Protein AF-A0A537HMT7-F1 (afdb_monomer_lite)

Radius of gyration: 16.26 Å; chains: 1; bounding box: 37×25×54 Å

Sequence (133 aa):
MHLSRNEKILAIAFAVMSICGILFTPAGLETRPLSSLRSYTLIPLFLAGTILDFASLILIFKKPRISAISGIVAAIEYVFLAPGDQAQFFFVGVQVPVGITINEIVALIASIVVLLFAPMVYLANRKSSKPSP

Structure (mmCIF, N/CA/C/O backbone):
data_AF-A0A537HMT7-F1
#
_entry.id   AF-A0A537HMT7-F1
#
loop_
_atom_site.group_PDB
_atom_site.id
_atom_site.type_symbol
_atom_site.label_atom_id
_atom_site.label_alt_id
_atom_site.label_comp_id
_atom_site.label_asym_id
_atom_site.label_entity_id
_atom_site.label_seq_id
_atom_site.pdbx_PDB_ins_code
_atom_site.Cartn_x
_atom_site.Cartn_y
_atom_site.Cartn_z
_atom_site.occupancy
_atom_site.B_iso_or_equiv
_atom_site.auth_seq_id
_atom_site.auth_comp_id
_atom_site.auth_asym_id
_atom_site.auth_atom_id
_atom_site.pdbx_PDB_model_num
ATOM 1 N N . MET A 1 1 ? -7.719 -8.678 22.556 1.00 59.81 1 MET A N 1
ATOM 2 C CA . MET A 1 1 ? -8.424 -7.413 22.244 1.00 59.81 1 MET A CA 1
ATOM 3 C C . MET A 1 1 ? -9.538 -7.719 21.266 1.00 59.81 1 MET A C 1
ATOM 5 O O . MET A 1 1 ? -9.267 -8.343 20.250 1.00 59.81 1 MET A O 1
ATOM 9 N N . HIS A 1 2 ? -10.777 -7.348 21.580 1.00 79.12 2 HIS A N 1
ATOM 10 C CA . HIS A 1 2 ? -11.894 -7.558 20.664 1.00 79.12 2 HIS A CA 1
ATOM 11 C C . HIS A 1 2 ? -12.063 -6.308 19.794 1.00 79.12 2 HIS A C 1
ATOM 13 O O . HIS A 1 2 ? -12.522 -5.281 20.280 1.00 79.12 2 HIS A O 1
ATOM 19 N N . LEU A 1 3 ? -11.653 -6.385 18.526 1.00 84.31 3 LEU A N 1
ATOM 20 C CA . LEU A 1 3 ? -11.846 -5.297 17.563 1.00 84.31 3 LEU A CA 1
ATOM 21 C C . LEU A 1 3 ? -13.336 -5.134 17.231 1.00 84.31 3 LEU A C 1
ATOM 23 O O . LEU A 1 3 ? -14.066 -6.124 17.092 1.00 84.31 3 LEU A O 1
ATOM 27 N N . SER A 1 4 ? -13.786 -3.894 17.051 1.00 92.38 4 SER A N 1
ATOM 28 C CA . SER A 1 4 ? -15.089 -3.609 16.448 1.00 92.38 4 SER A CA 1
ATOM 29 C C . SER A 1 4 ? -15.141 -4.105 14.999 1.00 92.38 4 SER A C 1
ATOM 31 O O . SER A 1 4 ? -14.116 -4.379 14.372 1.00 92.38 4 SER A O 1
ATOM 33 N N . ARG A 1 5 ? -16.344 -4.210 14.424 1.00 94.06 5 ARG A N 1
ATOM 34 C CA . ARG A 1 5 ? -16.512 -4.635 13.023 1.00 94.06 5 ARG A CA 1
ATOM 35 C C . ARG A 1 5 ? -15.704 -3.761 12.055 1.00 94.06 5 ARG A C 1
ATOM 37 O O . ARG A 1 5 ? -15.017 -4.300 11.196 1.00 94.06 5 ARG A O 1
ATOM 44 N N . ASN A 1 6 ? -15.748 -2.441 12.225 1.00 95.19 6 ASN A N 1
ATOM 45 C CA . ASN A 1 6 ? -15.040 -1.509 11.346 1.00 95.19 6 ASN A CA 1
ATOM 46 C C . ASN A 1 6 ? -13.519 -1.611 11.519 1.00 95.19 6 ASN A C 1
ATOM 48 O O . ASN A 1 6 ? -12.793 -1.572 10.534 1.00 95.19 6 ASN A O 1
ATOM 52 N N . GLU A 1 7 ? -13.032 -1.813 12.745 1.00 95.12 7 GLU A N 1
ATOM 53 C CA . GLU A 1 7 ? -11.603 -2.039 12.992 1.00 95.12 7 GLU A CA 1
ATOM 54 C C . GLU A 1 7 ? -11.119 -3.370 12.407 1.00 95.12 7 GLU A C 1
ATOM 56 O O . GLU A 1 7 ? -10.007 -3.426 11.898 1.00 95.12 7 GLU A O 1
ATOM 61 N N . LYS A 1 8 ? -11.947 -4.426 12.416 1.00 96.81 8 LYS A N 1
ATOM 62 C CA . LYS A 1 8 ? -11.628 -5.690 11.727 1.00 96.81 8 LYS A CA 1
ATOM 63 C C . LYS A 1 8 ? -11.518 -5.492 10.216 1.00 96.81 8 LYS A C 1
ATOM 65 O O . LYS A 1 8 ? -10.573 -5.989 9.616 1.00 96.81 8 LYS A O 1
ATOM 70 N N . ILE A 1 9 ? -12.457 -4.755 9.615 1.00 97.69 9 ILE A N 1
ATOM 71 C CA . ILE A 1 9 ? -12.422 -4.428 8.180 1.00 97.69 9 ILE A CA 1
ATOM 72 C C . ILE A 1 9 ? -11.144 -3.651 7.846 1.00 97.69 9 ILE A C 1
ATOM 74 O O . ILE A 1 9 ? -10.440 -4.021 6.911 1.00 97.69 9 ILE A O 1
ATOM 78 N N . LEU A 1 10 ? -10.801 -2.632 8.643 1.00 97.50 10 LEU A N 1
ATOM 79 C CA . LEU A 1 10 ? -9.563 -1.876 8.451 1.00 97.50 10 LEU A CA 1
ATOM 80 C C . LEU A 1 10 ? -8.311 -2.725 8.650 1.00 97.50 10 LEU A C 1
ATOM 82 O O . LEU A 1 10 ? -7.389 -2.611 7.857 1.00 97.50 10 LEU A O 1
ATOM 86 N N . ALA A 1 11 ? -8.273 -3.599 9.656 1.00 97.62 11 ALA A N 1
ATOM 87 C CA . ALA A 1 11 ? -7.133 -4.485 9.868 1.00 97.62 11 ALA A CA 1
ATOM 88 C C . ALA A 1 11 ? -6.890 -5.395 8.653 1.00 97.62 11 ALA A C 1
ATOM 90 O O . ALA A 1 11 ? -5.747 -5.574 8.243 1.00 97.62 11 ALA A O 1
ATOM 91 N N . ILE A 1 12 ? -7.957 -5.923 8.042 1.00 98.25 12 ILE A N 1
ATOM 92 C CA . ILE A 1 12 ? -7.853 -6.710 6.806 1.00 98.25 12 ILE A CA 1
ATOM 93 C C . ILE A 1 12 ? -7.359 -5.831 5.653 1.00 98.25 12 ILE A C 1
ATOM 95 O O . ILE A 1 12 ? -6.433 -6.226 4.953 1.00 98.25 12 ILE A O 1
ATOM 99 N N . ALA A 1 13 ? -7.928 -4.636 5.474 1.00 98.31 13 ALA A N 1
ATOM 100 C CA . ALA A 1 13 ? -7.512 -3.727 4.408 1.00 98.31 13 ALA A CA 1
ATOM 101 C C . ALA A 1 13 ? -6.033 -3.322 4.541 1.00 98.31 13 ALA A C 1
ATOM 103 O O . ALA A 1 13 ? -5.295 -3.409 3.567 1.00 98.31 13 ALA A O 1
ATOM 104 N N . PHE A 1 14 ? -5.567 -2.985 5.748 1.00 98.31 14 PHE A N 1
ATOM 105 C CA . PHE A 1 14 ? -4.156 -2.680 6.004 1.00 98.31 14 PHE A CA 1
ATOM 106 C C . PHE A 1 14 ? -3.246 -3.884 5.774 1.00 98.31 14 PHE A C 1
ATOM 108 O O . PHE A 1 14 ? -2.143 -3.712 5.268 1.00 98.31 14 PHE A O 1
ATOM 115 N N . ALA A 1 15 ? -3.687 -5.100 6.110 1.00 98.31 15 ALA A N 1
ATOM 116 C CA . ALA A 1 15 ? -2.922 -6.306 5.807 1.00 98.31 15 ALA A CA 1
ATOM 117 C C . ALA A 1 15 ? -2.778 -6.513 4.292 1.00 98.31 15 ALA A C 1
ATOM 119 O O . ALA A 1 15 ? -1.677 -6.784 3.822 1.00 98.31 15 ALA A O 1
ATOM 120 N N . VAL A 1 16 ? -3.861 -6.323 3.531 1.00 98.44 16 VAL A N 1
ATOM 121 C CA . VAL A 1 16 ? -3.829 -6.378 2.062 1.00 98.44 16 VAL A CA 1
ATOM 122 C C . VAL A 1 16 ? -2.885 -5.313 1.504 1.00 98.44 16 VAL A C 1
ATOM 124 O O . VAL A 1 16 ? -1.992 -5.656 0.738 1.00 98.44 16 VAL A O 1
ATOM 127 N N . MET A 1 17 ? -3.016 -4.056 1.937 1.00 97.75 17 MET A N 1
ATOM 128 C CA . MET A 1 17 ? -2.140 -2.968 1.487 1.00 97.75 17 MET A CA 1
ATOM 129 C C . MET A 1 17 ? -0.671 -3.227 1.847 1.00 97.75 17 MET A C 1
ATOM 131 O O . MET A 1 17 ? 0.183 -3.075 0.987 1.00 97.75 17 MET A O 1
ATOM 135 N N . SER A 1 18 ? -0.376 -3.743 3.047 1.00 97.31 18 SER A N 1
ATOM 136 C CA . SER A 1 18 ? 0.995 -4.103 3.455 1.00 97.31 18 SER A CA 1
ATOM 137 C C . SER A 1 18 ? 1.604 -5.170 2.541 1.00 97.31 18 SER A C 1
ATOM 139 O O . SER A 1 18 ? 2.773 -5.081 2.167 1.00 97.31 18 SER A O 1
ATOM 141 N N . ILE A 1 19 ? 0.815 -6.185 2.168 1.00 97.38 19 ILE A N 1
ATOM 142 C CA . ILE A 1 19 ? 1.245 -7.223 1.222 1.00 97.38 19 ILE A CA 1
ATOM 143 C C . ILE A 1 19 ? 1.485 -6.598 -0.154 1.00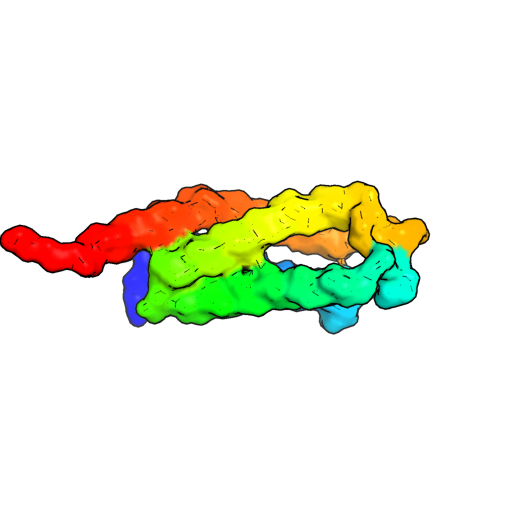 97.38 19 ILE A C 1
ATOM 145 O O . ILE A 1 19 ? 2.543 -6.822 -0.739 1.00 97.38 19 ILE A O 1
ATOM 149 N N . CYS A 1 20 ? 0.552 -5.778 -0.646 1.00 96.75 20 CYS A N 1
ATOM 150 C CA . CYS A 1 20 ? 0.711 -5.066 -1.911 1.00 96.75 20 CYS A CA 1
ATOM 151 C C . CYS A 1 20 ? 1.965 -4.183 -1.917 1.00 96.75 20 CYS A C 1
ATOM 153 O O . CYS A 1 20 ? 2.709 -4.226 -2.892 1.00 96.75 20 CYS A O 1
ATOM 155 N N . GLY A 1 21 ? 2.243 -3.466 -0.826 1.00 94.88 21 GLY A N 1
ATOM 156 C CA . GLY A 1 21 ? 3.441 -2.651 -0.631 1.00 94.88 21 GLY A CA 1
ATOM 157 C C . GLY A 1 21 ? 4.726 -3.444 -0.848 1.00 94.88 21 GLY A C 1
ATOM 158 O O . GLY A 1 21 ? 5.570 -3.050 -1.647 1.00 94.88 21 GLY A O 1
ATOM 159 N N . ILE A 1 22 ? 4.841 -4.628 -0.234 1.00 95.00 22 ILE A N 1
ATOM 160 C CA . ILE A 1 22 ? 5.980 -5.534 -0.467 1.00 95.00 22 ILE A CA 1
ATOM 161 C C . ILE A 1 22 ? 6.037 -6.000 -1.927 1.00 95.00 22 ILE A C 1
ATOM 163 O O . ILE A 1 22 ? 7.119 -6.036 -2.518 1.00 95.00 22 ILE A O 1
ATOM 167 N N . LEU A 1 23 ? 4.891 -6.325 -2.529 1.00 95.50 23 LEU A N 1
ATOM 168 C CA . LEU A 1 23 ? 4.821 -6.762 -3.924 1.00 95.50 23 LEU A CA 1
ATOM 169 C C . LEU A 1 23 ? 5.193 -5.654 -4.927 1.00 95.50 23 LEU A C 1
ATOM 171 O O . LEU A 1 23 ? 5.668 -5.985 -6.008 1.00 95.50 23 LEU A O 1
ATOM 175 N N . PHE A 1 24 ? 5.069 -4.371 -4.5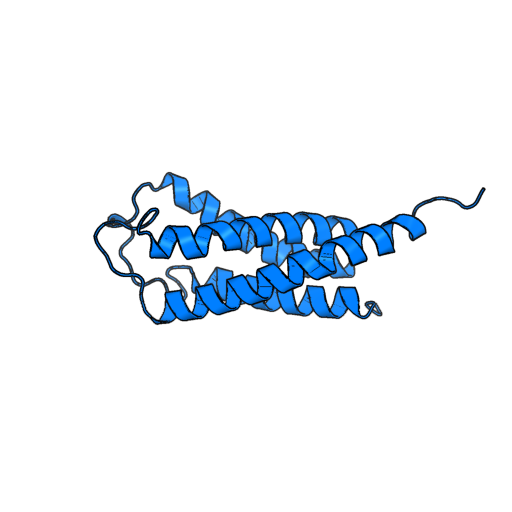74 1.00 93.12 24 PHE A N 1
ATOM 176 C CA . PHE A 1 24 ? 5.569 -3.248 -5.384 1.00 93.12 24 PHE A CA 1
ATOM 177 C C . PHE A 1 24 ? 7.090 -3.058 -5.318 1.00 93.12 24 PHE A C 1
ATOM 179 O O . PHE A 1 24 ? 7.636 -2.204 -6.012 1.00 93.12 24 PHE A O 1
ATOM 186 N N . THR A 1 25 ? 7.800 -3.818 -4.484 1.00 90.25 25 THR A N 1
ATOM 187 C CA . THR A 1 25 ? 9.261 -3.719 -4.384 1.00 90.25 25 THR A CA 1
ATOM 188 C C . THR A 1 25 ? 9.967 -4.681 -5.343 1.00 90.25 25 THR A C 1
ATOM 190 O O . THR A 1 25 ? 9.369 -5.677 -5.765 1.00 90.25 25 THR A O 1
ATOM 193 N N . PRO A 1 26 ? 11.270 -4.471 -5.625 1.00 86.50 26 PRO A N 1
ATOM 194 C CA . PRO A 1 26 ? 12.076 -5.431 -6.384 1.00 86.50 26 PRO A CA 1
ATOM 195 C C . PRO A 1 26 ? 12.195 -6.821 -5.740 1.00 86.50 26 PRO A C 1
ATOM 197 O O . PRO A 1 26 ? 12.569 -7.776 -6.410 1.00 86.50 26 PRO A O 1
ATOM 200 N N . ALA A 1 27 ? 11.889 -6.952 -4.443 1.00 87.06 27 ALA A N 1
ATOM 201 C CA . ALA A 1 27 ? 11.802 -8.252 -3.776 1.00 87.06 27 ALA A CA 1
ATOM 202 C C . ALA A 1 27 ? 10.483 -8.996 -4.080 1.00 87.06 27 ALA A C 1
ATOM 204 O O . ALA A 1 27 ? 10.345 -10.163 -3.717 1.00 87.06 27 ALA A O 1
ATOM 205 N N . GLY A 1 28 ? 9.515 -8.317 -4.703 1.00 90.50 28 GLY A N 1
ATOM 206 C CA . GLY A 1 28 ? 8.201 -8.827 -5.072 1.00 90.50 28 GLY A CA 1
ATOM 207 C C . GLY A 1 28 ? 8.020 -8.938 -6.586 1.00 90.50 28 GLY A C 1
ATOM 208 O O . GLY A 1 28 ? 8.638 -9.779 -7.232 1.00 90.50 28 GLY A O 1
ATOM 209 N N . LEU A 1 29 ? 7.120 -8.124 -7.142 1.00 92.69 29 LEU A N 1
ATOM 210 C CA . LEU A 1 29 ? 6.715 -8.159 -8.552 1.00 92.69 29 LEU A CA 1
ATOM 211 C C . LEU A 1 29 ? 7.355 -7.052 -9.395 1.00 92.69 29 LEU A C 1
ATOM 213 O O . LEU A 1 29 ? 7.158 -7.036 -10.611 1.00 92.69 29 LEU A O 1
ATOM 217 N N . GLU A 1 30 ? 8.085 -6.116 -8.783 1.00 92.62 30 GLU A N 1
ATOM 218 C CA . GLU A 1 30 ? 8.676 -5.001 -9.519 1.00 92.62 30 GLU A CA 1
ATOM 219 C C . GLU A 1 30 ? 9.937 -5.452 -10.256 1.00 92.62 30 GLU A C 1
ATOM 221 O O . GLU A 1 30 ? 11.029 -5.526 -9.695 1.00 92.62 30 GLU A O 1
ATOM 226 N N . THR A 1 31 ? 9.773 -5.776 -11.535 1.00 92.56 31 THR A N 1
ATOM 227 C CA . THR A 1 31 ? 10.856 -6.259 -12.398 1.00 92.56 31 THR A CA 1
ATOM 228 C C . THR A 1 31 ? 11.495 -5.160 -13.241 1.00 92.56 31 THR A C 1
ATOM 230 O O . THR A 1 31 ? 12.447 -5.438 -13.974 1.00 92.56 31 THR A O 1
ATOM 233 N N . ARG A 1 32 ? 10.971 -3.927 -13.218 1.00 94.06 32 ARG A N 1
ATOM 234 C CA . ARG A 1 32 ? 11.529 -2.831 -14.017 1.00 94.06 32 ARG A CA 1
ATOM 235 C C . ARG A 1 32 ? 12.883 -2.407 -13.442 1.00 94.06 32 ARG A C 1
ATOM 237 O O . ARG A 1 32 ? 13.059 -2.355 -12.223 1.00 94.06 32 ARG A O 1
ATOM 244 N N . PRO A 1 33 ? 13.868 -2.081 -14.297 1.00 92.56 33 PRO A N 1
ATOM 245 C CA . PRO A 1 33 ? 15.183 -1.680 -13.823 1.00 92.56 33 PRO A CA 1
ATOM 246 C C . PRO A 1 33 ? 15.104 -0.321 -13.124 1.00 92.56 33 PRO A C 1
ATOM 248 O O . PRO A 1 33 ? 14.434 0.593 -13.604 1.00 92.56 33 PRO A O 1
ATOM 251 N N . LEU A 1 34 ? 15.861 -0.145 -12.039 1.00 91.19 34 LEU A N 1
ATOM 252 C CA . LEU A 1 34 ? 15.938 1.132 -11.318 1.00 91.19 34 LEU A CA 1
ATOM 253 C C . LEU A 1 34 ? 16.365 2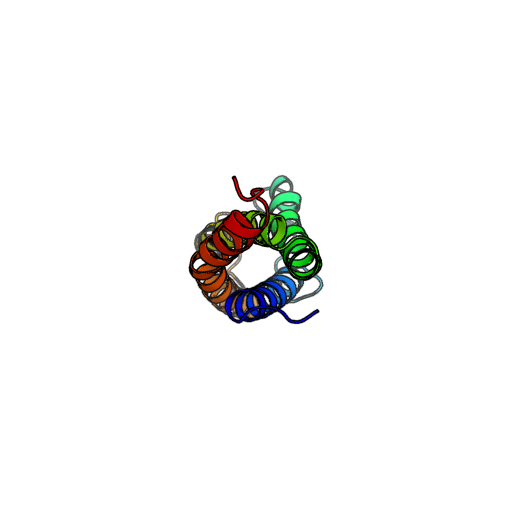.305 -12.220 1.00 91.19 34 LEU A C 1
ATOM 255 O O . LEU A 1 34 ? 15.946 3.432 -11.987 1.00 91.19 34 LEU A O 1
ATOM 259 N N . SER A 1 35 ? 17.124 2.040 -13.288 1.00 92.69 35 SER A N 1
ATOM 260 C CA . SER A 1 35 ? 17.508 3.042 -14.292 1.00 92.69 35 SER A CA 1
ATOM 261 C C . SER A 1 35 ? 16.337 3.606 -15.102 1.00 92.69 35 SER A C 1
ATOM 263 O O . SER A 1 35 ? 16.486 4.658 -15.716 1.00 92.69 35 SER A O 1
ATOM 265 N N . SER A 1 36 ? 15.185 2.929 -15.115 1.00 94.19 36 SER A N 1
ATOM 266 C CA . SER A 1 36 ? 13.961 3.423 -15.760 1.00 94.19 36 SER A CA 1
ATOM 267 C C . SER A 1 36 ? 13.132 4.339 -14.858 1.00 94.19 36 SER A C 1
ATOM 269 O O . SER A 1 36 ? 12.170 4.951 -15.325 1.00 94.19 36 SER A O 1
ATOM 271 N N . LEU A 1 37 ? 13.503 4.471 -13.581 1.00 94.44 37 LEU A N 1
ATOM 272 C CA . LEU A 1 37 ? 12.843 5.375 -12.653 1.00 94.44 37 LEU A CA 1
ATOM 273 C C . LEU A 1 37 ? 13.164 6.831 -13.023 1.00 94.44 37 LEU A C 1
ATOM 275 O O . LEU A 1 37 ? 14.324 7.222 -13.130 1.00 94.44 37 LEU A O 1
ATOM 279 N N . ARG A 1 38 ? 12.127 7.661 -13.162 1.00 94.69 38 ARG A N 1
ATOM 280 C CA . ARG A 1 38 ? 12.237 9.080 -13.531 1.00 94.69 38 ARG A CA 1
ATOM 281 C C . ARG A 1 38 ? 13.099 9.871 -12.547 1.00 94.69 38 ARG A C 1
ATOM 283 O O . ARG A 1 38 ? 13.791 10.800 -12.949 1.00 94.69 38 ARG A O 1
ATOM 290 N N . SER A 1 39 ? 13.028 9.532 -11.260 1.00 94.19 39 SER A N 1
ATOM 291 C CA . SER A 1 39 ? 13.876 10.113 -10.220 1.00 94.19 39 SER A CA 1
ATOM 292 C C . SER A 1 39 ? 14.015 9.169 -9.033 1.00 94.19 39 SER A C 1
ATOM 294 O O . SER A 1 39 ? 13.017 8.709 -8.480 1.00 94.19 39 SER A O 1
ATOM 296 N N . TYR A 1 40 ? 15.244 8.971 -8.552 1.00 92.06 40 TYR A N 1
ATOM 297 C CA . TYR A 1 40 ? 15.511 8.223 -7.318 1.00 92.06 40 TYR A CA 1
ATOM 298 C C . TYR A 1 40 ? 14.925 8.879 -6.060 1.00 92.06 40 TYR A C 1
ATOM 300 O O . TYR A 1 40 ? 14.752 8.208 -5.045 1.00 92.06 40 TYR A O 1
ATOM 308 N N . THR A 1 41 ? 14.527 10.154 -6.129 1.00 90.69 41 THR A N 1
ATOM 309 C CA . THR A 1 41 ? 13.794 10.826 -5.041 1.00 90.69 41 THR A CA 1
ATOM 310 C C . THR A 1 41 ? 12.386 10.266 -4.822 1.00 90.69 41 THR A C 1
ATOM 312 O O . THR A 1 41 ? 11.759 10.611 -3.826 1.00 90.69 41 THR A O 1
ATOM 315 N N . LEU A 1 42 ? 11.876 9.423 -5.728 1.00 89.88 42 LEU A N 1
ATOM 316 C CA . LEU A 1 42 ? 10.587 8.739 -5.584 1.00 89.88 42 LEU A CA 1
ATOM 317 C C . LEU A 1 42 ? 10.675 7.480 -4.709 1.00 89.88 42 LEU A C 1
ATOM 319 O O . LEU A 1 42 ? 9.659 7.035 -4.192 1.00 89.88 42 LEU A O 1
ATOM 323 N N . ILE A 1 43 ? 11.873 6.923 -4.489 1.00 91.50 43 ILE A N 1
ATOM 324 C CA . ILE A 1 43 ? 12.042 5.710 -3.671 1.00 91.50 43 ILE A CA 1
ATOM 325 C C . ILE A 1 43 ? 11.503 5.908 -2.241 1.00 91.50 43 ILE A C 1
ATOM 327 O O . ILE A 1 43 ? 10.742 5.055 -1.780 1.00 91.50 43 ILE A O 1
ATOM 331 N N . PRO A 1 44 ? 11.820 7.015 -1.533 1.00 91.62 44 PRO A N 1
ATOM 332 C CA . PRO A 1 44 ? 11.250 7.267 -0.214 1.00 91.62 44 PRO A CA 1
ATOM 333 C C . PRO A 1 44 ? 9.727 7.390 -0.216 1.00 91.62 44 PRO A C 1
ATOM 335 O O . PRO A 1 44 ? 9.120 7.034 0.786 1.00 91.62 44 PRO A O 1
ATOM 338 N N . LEU A 1 45 ? 9.121 7.872 -1.310 1.00 90.38 45 LEU A N 1
ATOM 339 C CA . LEU A 1 45 ? 7.665 7.951 -1.439 1.00 90.38 45 LEU A CA 1
ATOM 340 C C . LEU A 1 45 ? 7.076 6.536 -1.413 1.00 90.38 45 LEU A C 1
ATOM 342 O O . LEU A 1 45 ? 6.383 6.209 -0.464 1.00 90.38 45 LEU A O 1
ATOM 346 N N . PHE A 1 46 ? 7.479 5.657 -2.337 1.00 89.75 46 PHE A N 1
ATOM 347 C CA . PHE A 1 46 ? 6.984 4.271 -2.383 1.00 89.75 46 PHE A CA 1
ATOM 348 C C . PHE A 1 46 ? 7.208 3.497 -1.076 1.00 89.75 46 PHE A C 1
ATOM 350 O O . PHE A 1 46 ? 6.376 2.692 -0.648 1.00 89.75 46 PHE A O 1
ATOM 357 N N . LEU A 1 47 ? 8.349 3.742 -0.424 1.00 91.38 47 LEU A N 1
ATOM 358 C CA . LEU A 1 47 ? 8.659 3.114 0.852 1.00 91.38 47 LEU A CA 1
ATOM 359 C C . LEU A 1 47 ? 7.786 3.667 1.989 1.00 91.38 47 LEU A C 1
ATOM 361 O O . LEU A 1 47 ? 7.398 2.906 2.875 1.00 91.38 47 LEU A O 1
ATOM 365 N N . ALA A 1 48 ? 7.462 4.964 1.970 1.00 93.44 48 ALA A N 1
ATOM 366 C CA . ALA A 1 48 ? 6.615 5.594 2.976 1.00 93.44 48 ALA A CA 1
ATOM 367 C C . ALA A 1 48 ? 5.218 4.967 3.006 1.00 93.44 48 ALA A C 1
ATOM 369 O O . ALA A 1 48 ? 4.772 4.613 4.099 1.00 93.44 48 ALA A O 1
ATOM 370 N N . GLY A 1 49 ? 4.582 4.738 1.852 1.00 91.81 49 GLY A N 1
ATOM 371 C CA . GLY A 1 49 ? 3.283 4.062 1.783 1.00 91.81 49 GLY A CA 1
ATOM 372 C C . GLY A 1 49 ? 3.308 2.685 2.445 1.00 91.81 49 GLY A C 1
ATOM 373 O O . GLY A 1 49 ? 2.535 2.418 3.365 1.00 91.81 49 GLY A O 1
ATOM 374 N N . THR A 1 50 ? 4.297 1.859 2.092 1.00 93.25 50 THR A N 1
ATOM 375 C CA . THR A 1 50 ? 4.463 0.518 2.682 1.00 93.25 50 THR A CA 1
ATOM 376 C C . THR A 1 50 ? 4.686 0.587 4.199 1.00 93.25 50 THR A C 1
ATOM 378 O O . THR A 1 50 ? 4.080 -0.164 4.963 1.00 93.25 50 THR A O 1
ATOM 381 N N . ILE A 1 51 ? 5.534 1.508 4.674 1.00 96.38 51 ILE A N 1
ATOM 382 C CA . ILE A 1 51 ? 5.769 1.704 6.113 1.00 96.38 51 ILE A CA 1
ATOM 383 C C . ILE A 1 51 ? 4.477 2.124 6.821 1.00 96.38 51 ILE A C 1
ATOM 385 O O . ILE A 1 51 ? 4.190 1.632 7.916 1.00 96.38 51 ILE A O 1
ATOM 389 N N . LEU A 1 52 ? 3.696 3.023 6.219 1.00 97.19 52 LEU A N 1
ATOM 390 C CA . LEU A 1 52 ? 2.429 3.477 6.779 1.00 97.19 52 LEU A CA 1
ATOM 391 C C . LEU A 1 52 ? 1.390 2.356 6.822 1.00 97.19 52 LEU A C 1
ATOM 393 O O . LEU A 1 52 ? 0.636 2.307 7.794 1.00 97.19 52 LEU A O 1
ATOM 397 N N . ASP A 1 53 ? 1.373 1.433 5.862 1.00 96.38 53 ASP A N 1
ATOM 398 C CA . ASP A 1 53 ? 0.493 0.259 5.893 1.00 96.38 53 ASP A CA 1
ATOM 399 C C . ASP A 1 53 ? 0.789 -0.623 7.108 1.00 96.38 53 ASP A C 1
ATOM 401 O O . ASP A 1 53 ? -0.102 -0.891 7.923 1.00 96.38 53 ASP A O 1
ATOM 405 N N . PHE A 1 54 ? 2.062 -0.988 7.301 1.00 97.56 54 PHE A N 1
ATOM 406 C CA . PHE A 1 54 ? 2.492 -1.777 8.457 1.00 97.56 54 PHE A CA 1
ATOM 407 C C . PHE A 1 54 ? 2.254 -1.036 9.772 1.00 97.56 54 PHE A C 1
ATOM 409 O O . PHE A 1 54 ? 1.763 -1.623 10.741 1.00 97.56 54 PHE A O 1
ATOM 416 N N . ALA A 1 55 ? 2.562 0.262 9.822 1.00 97.94 55 ALA A N 1
ATOM 417 C CA . ALA A 1 55 ? 2.299 1.079 10.997 1.00 97.94 55 ALA A CA 1
ATOM 418 C C . ALA A 1 55 ? 0.800 1.098 11.320 1.00 97.94 55 ALA A C 1
ATOM 420 O O . ALA A 1 55 ? 0.419 0.886 12.470 1.00 97.94 55 ALA A O 1
ATOM 421 N N . SER A 1 56 ? -0.060 1.280 10.317 1.00 97.75 56 SER A N 1
ATOM 422 C CA . SER A 1 56 ? -1.516 1.287 10.477 1.00 97.75 56 SER A CA 1
ATOM 423 C C . SER A 1 56 ? -2.029 -0.064 10.962 1.00 97.75 56 SER A C 1
ATOM 425 O O . SER A 1 56 ? -2.809 -0.106 11.919 1.00 97.75 56 SER A O 1
ATOM 427 N N . LEU A 1 57 ? -1.534 -1.159 10.380 1.00 97.75 57 LEU A N 1
ATOM 428 C CA . LEU A 1 57 ? -1.865 -2.525 10.774 1.00 97.75 57 LEU A CA 1
ATOM 429 C C . LEU A 1 57 ? -1.469 -2.819 12.223 1.00 97.75 57 LEU A C 1
ATOM 431 O O . LEU A 1 57 ? -2.250 -3.394 12.970 1.00 97.75 57 LEU A O 1
ATOM 435 N N . ILE A 1 58 ? -0.280 -2.406 12.660 1.00 97.00 58 ILE A N 1
ATOM 436 C CA . ILE A 1 58 ? 0.164 -2.620 14.044 1.00 97.00 58 ILE A CA 1
ATOM 437 C C . ILE A 1 58 ? -0.632 -1.726 15.003 1.00 97.00 58 ILE A C 1
ATOM 439 O O . ILE A 1 58 ? -1.050 -2.153 16.086 1.00 97.00 58 ILE A O 1
ATOM 443 N N . LEU A 1 59 ? -0.854 -0.468 14.621 1.00 96.81 59 LEU A N 1
ATOM 444 C CA . LEU A 1 59 ? -1.503 0.518 15.475 1.00 96.81 59 LEU A CA 1
ATOM 445 C C . LEU A 1 59 ? -2.998 0.261 15.648 1.00 96.81 59 LEU A C 1
ATOM 447 O O . LEU A 1 59 ? -3.530 0.698 16.667 1.00 96.81 59 LEU A O 1
ATOM 451 N N . ILE A 1 60 ? -3.681 -0.450 14.741 1.00 96.44 60 ILE A N 1
ATOM 452 C CA . ILE A 1 60 ? -5.136 -0.676 14.854 1.00 96.44 60 ILE A CA 1
ATOM 453 C C . ILE A 1 60 ? -5.508 -1.363 16.175 1.00 96.44 60 ILE A C 1
ATOM 455 O O . ILE A 1 60 ? -6.560 -1.090 16.743 1.00 96.44 60 ILE A O 1
ATOM 459 N N . PHE A 1 61 ? -4.605 -2.183 16.720 1.00 93.81 61 PHE A N 1
ATOM 460 C CA . PHE A 1 61 ? -4.825 -2.913 17.966 1.00 93.81 61 PHE A CA 1
ATOM 461 C C . PHE A 1 61 ? -4.628 -2.057 19.224 1.00 93.81 61 PHE A C 1
ATOM 463 O O . PHE A 1 61 ? -5.233 -2.343 20.251 1.00 93.81 61 PHE A O 1
ATOM 470 N N . LYS A 1 62 ? -3.779 -1.020 19.181 1.00 92.38 62 LYS A N 1
ATOM 471 C CA . LYS A 1 62 ? -3.396 -0.238 20.378 1.00 92.38 62 LYS A CA 1
ATOM 472 C C . LYS A 1 62 ? -3.834 1.223 20.332 1.00 92.38 62 LYS A C 1
ATOM 474 O O . LYS A 1 62 ? -4.135 1.813 21.363 1.00 92.38 62 LYS A O 1
ATOM 479 N N . LYS A 1 63 ? -3.809 1.829 19.148 1.00 94.12 63 LYS A N 1
ATOM 480 C CA . LYS A 1 63 ? -4.082 3.247 18.895 1.00 94.12 63 LYS A CA 1
ATOM 481 C C . LYS A 1 63 ? -4.935 3.382 17.620 1.00 94.12 63 LYS A C 1
ATOM 483 O O . LYS A 1 63 ? -4.465 3.965 16.639 1.00 94.12 63 LYS A O 1
ATOM 488 N N . PRO A 1 64 ? -6.193 2.896 17.626 1.00 93.06 64 PRO A N 1
ATOM 489 C CA . PRO A 1 64 ? -7.046 2.826 16.434 1.00 93.06 64 PRO A CA 1
ATOM 490 C C . PRO A 1 64 ? -7.284 4.186 15.764 1.00 93.06 64 PRO A C 1
ATOM 492 O O . PRO A 1 64 ? -7.424 4.262 14.549 1.00 93.06 64 PRO A O 1
ATOM 495 N N . ARG A 1 65 ? -7.248 5.293 16.520 1.00 93.69 65 ARG A N 1
ATOM 496 C CA . ARG A 1 65 ? -7.283 6.645 15.935 1.00 93.69 65 ARG A CA 1
ATOM 497 C C . ARG A 1 65 ? -6.069 6.970 15.076 1.00 93.69 65 ARG A C 1
ATOM 499 O O . ARG A 1 65 ? -6.232 7.532 14.003 1.00 93.69 65 ARG A O 1
ATOM 506 N N . ILE A 1 66 ? -4.870 6.682 15.581 1.00 96.12 66 ILE A N 1
ATOM 507 C CA . ILE A 1 66 ? -3.629 6.984 14.859 1.00 96.12 66 ILE A CA 1
ATOM 508 C C . ILE A 1 66 ? -3.546 6.077 13.638 1.00 96.12 66 ILE A C 1
ATOM 510 O O . ILE A 1 66 ? -3.271 6.570 12.556 1.00 96.12 66 ILE A O 1
ATOM 514 N N . SER A 1 67 ? -3.901 4.800 13.811 1.00 97.19 67 SER A N 1
ATOM 515 C CA . SER A 1 67 ? -4.041 3.830 12.723 1.00 97.19 67 SER A CA 1
ATOM 516 C C . SER A 1 67 ? -4.984 4.312 11.616 1.00 97.19 67 SER A C 1
ATOM 518 O O . SER A 1 67 ? -4.640 4.237 10.443 1.00 97.19 67 SER A O 1
ATOM 520 N N . ALA A 1 68 ? -6.148 4.870 11.968 1.00 96.56 68 ALA A N 1
ATOM 521 C CA . ALA A 1 68 ? -7.072 5.422 10.981 1.00 96.56 68 ALA A CA 1
ATOM 522 C C . ALA A 1 68 ? -6.471 6.611 10.212 1.00 96.56 68 ALA A C 1
ATOM 524 O O . ALA A 1 68 ? -6.639 6.693 9.001 1.00 96.56 68 ALA A O 1
ATOM 525 N N . ILE A 1 69 ? -5.759 7.519 10.890 1.00 97.44 69 ILE A N 1
ATOM 526 C CA . ILE A 1 69 ? -5.113 8.668 10.235 1.00 97.44 69 ILE A CA 1
ATOM 527 C C . ILE A 1 69 ? -3.994 8.197 9.303 1.00 97.44 69 ILE A C 1
ATOM 529 O O . ILE A 1 69 ? -3.980 8.585 8.139 1.00 97.44 69 ILE A O 1
ATOM 533 N N . SER A 1 70 ? -3.076 7.358 9.792 1.00 97.38 70 SER A N 1
ATOM 534 C CA . SER A 1 70 ? -1.974 6.835 8.977 1.00 97.38 70 SER A CA 1
ATOM 535 C C . SER A 1 70 ? -2.492 6.023 7.791 1.00 97.38 70 SER A C 1
ATOM 537 O O . SER A 1 70 ? -1.984 6.176 6.685 1.00 97.38 70 SER A O 1
ATOM 539 N N . GLY A 1 71 ? -3.561 5.251 7.997 1.00 97.75 71 GLY A N 1
ATOM 540 C CA . GLY A 1 71 ? -4.221 4.484 6.950 1.00 97.75 71 GLY A CA 1
ATOM 541 C C . GLY A 1 71 ? -4.840 5.366 5.870 1.00 97.75 71 GLY A C 1
ATOM 542 O O . GLY A 1 71 ? -4.697 5.068 4.692 1.00 97.75 71 GLY A O 1
ATOM 543 N N . ILE A 1 72 ? -5.480 6.481 6.243 1.00 98.25 72 ILE A N 1
ATOM 544 C CA . ILE A 1 72 ? -5.999 7.455 5.268 1.00 98.25 72 ILE A CA 1
ATOM 545 C C . ILE A 1 72 ? -4.858 8.036 4.430 1.00 98.25 72 ILE A C 1
ATOM 547 O O . ILE A 1 72 ? -5.003 8.140 3.217 1.00 98.25 72 ILE A O 1
ATOM 551 N N . VAL A 1 73 ? -3.730 8.390 5.053 1.00 97.88 73 VAL A N 1
ATOM 552 C CA . VAL A 1 73 ? -2.568 8.929 4.327 1.00 97.88 73 VAL A CA 1
ATOM 553 C C . VAL A 1 73 ? -2.029 7.902 3.327 1.00 97.88 73 VAL A C 1
ATOM 555 O O . VAL A 1 73 ? -1.885 8.239 2.155 1.00 97.88 73 VAL A O 1
ATOM 558 N N . ALA A 1 74 ? -1.826 6.651 3.752 1.00 96.75 74 ALA A N 1
ATOM 559 C CA . ALA A 1 74 ? -1.379 5.573 2.866 1.00 96.75 74 ALA A CA 1
ATOM 560 C C . ALA A 1 74 ? -2.376 5.302 1.725 1.00 96.75 74 ALA A C 1
ATOM 562 O O . ALA A 1 74 ? -1.998 5.173 0.566 1.00 96.75 74 ALA A O 1
ATOM 563 N N . ALA A 1 75 ? -3.677 5.275 2.024 1.00 97.75 75 ALA A N 1
ATOM 564 C CA . ALA A 1 75 ? -4.710 5.048 1.017 1.00 97.75 75 ALA A CA 1
ATOM 565 C C . ALA A 1 75 ? -4.760 6.169 -0.033 1.00 97.75 75 ALA A C 1
ATOM 567 O O . ALA A 1 75 ? -4.931 5.894 -1.219 1.00 97.75 75 ALA A O 1
ATOM 568 N N . ILE A 1 76 ? -4.593 7.429 0.385 1.00 97.69 76 ILE A N 1
ATOM 569 C CA . ILE A 1 76 ? -4.493 8.564 -0.542 1.00 97.69 76 ILE A CA 1
ATOM 570 C C . ILE A 1 76 ? -3.279 8.390 -1.453 1.00 97.69 76 ILE A C 1
ATOM 572 O O . ILE A 1 76 ? -3.394 8.596 -2.658 1.00 97.69 76 ILE A O 1
ATOM 576 N N . GLU A 1 77 ? -2.139 7.986 -0.898 1.00 95.31 77 GLU A N 1
ATOM 577 C CA . GLU A 1 77 ? -0.927 7.736 -1.672 1.00 95.31 77 GLU A CA 1
ATOM 578 C C . GLU A 1 77 ? -1.177 6.716 -2.793 1.00 95.31 77 GLU A C 1
ATOM 580 O O . GLU A 1 77 ? -0.964 7.044 -3.958 1.00 95.31 77 GLU A O 1
ATOM 585 N N . TYR A 1 78 ? -1.736 5.539 -2.490 1.00 95.00 78 TYR A N 1
ATOM 586 C CA . TYR A 1 78 ? -2.038 4.522 -3.509 1.00 95.00 78 TYR A CA 1
ATOM 587 C C . TYR A 1 78 ? -3.057 4.973 -4.560 1.00 95.00 78 TYR A C 1
ATOM 589 O O . TYR A 1 78 ? -2.925 4.607 -5.729 1.00 95.00 78 TYR A O 1
ATOM 597 N N . VAL A 1 79 ? -4.045 5.791 -4.177 1.00 95.81 79 VAL A N 1
ATOM 598 C CA . VAL A 1 79 ? -5.014 6.376 -5.122 1.00 95.81 79 VAL A CA 1
ATOM 599 C C . VAL A 1 79 ? -4.324 7.238 -6.182 1.00 95.81 79 VAL A C 1
ATOM 601 O O . VAL A 1 79 ? -4.811 7.305 -7.308 1.00 95.81 79 VAL A O 1
ATOM 604 N N . PHE A 1 80 ? -3.189 7.864 -5.861 1.00 94.38 80 PHE A N 1
ATOM 605 C CA . PHE A 1 80 ? -2.396 8.627 -6.827 1.00 94.38 80 PHE A CA 1
ATOM 606 C C . PHE A 1 80 ? -1.284 7.806 -7.482 1.00 94.38 80 PHE A C 1
ATOM 608 O O . PHE A 1 80 ? -1.005 8.006 -8.666 1.00 94.38 80 PHE A O 1
ATOM 615 N N . LEU A 1 81 ? -0.662 6.883 -6.745 1.00 92.81 81 LEU A N 1
ATOM 616 C CA . LEU A 1 81 ? 0.441 6.077 -7.256 1.00 92.81 81 LEU A CA 1
ATOM 617 C C . LEU A 1 81 ? -0.003 5.140 -8.379 1.00 92.81 81 LEU A C 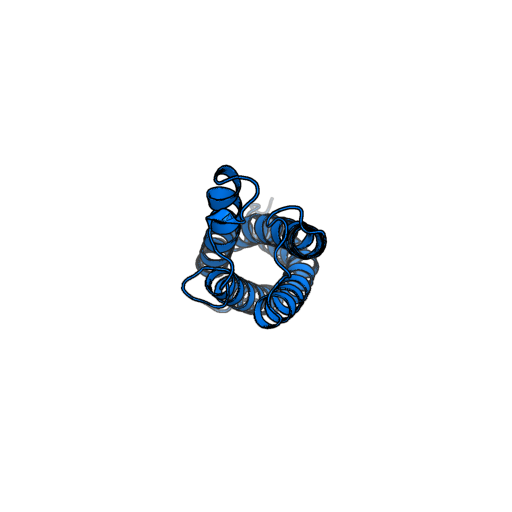1
ATOM 619 O O . LEU A 1 81 ? 0.623 5.148 -9.431 1.00 92.81 81 LEU A O 1
ATOM 623 N N . ALA A 1 82 ? -1.100 4.399 -8.213 1.00 92.75 82 ALA A N 1
ATOM 624 C CA . ALA A 1 82 ? -1.526 3.444 -9.237 1.00 92.75 82 ALA A CA 1
ATOM 625 C C . ALA A 1 82 ? -1.843 4.126 -10.592 1.00 92.75 82 ALA A C 1
ATOM 627 O O . ALA A 1 82 ? -1.259 3.755 -11.610 1.00 92.75 82 ALA A O 1
ATOM 628 N N . PRO A 1 83 ? -2.674 5.188 -10.663 1.00 93.50 83 PRO A N 1
ATOM 629 C CA . PRO A 1 83 ? -2.878 5.909 -11.921 1.00 93.50 83 PRO A CA 1
ATOM 630 C C . PRO A 1 83 ? -1.611 6.603 -12.434 1.00 93.50 83 PRO A C 1
ATOM 632 O O . PRO A 1 83 ? -1.406 6.682 -13.644 1.00 93.50 83 PRO A O 1
ATOM 635 N N . GLY A 1 84 ? -0.766 7.117 -11.534 1.00 94.31 84 GLY A N 1
ATOM 6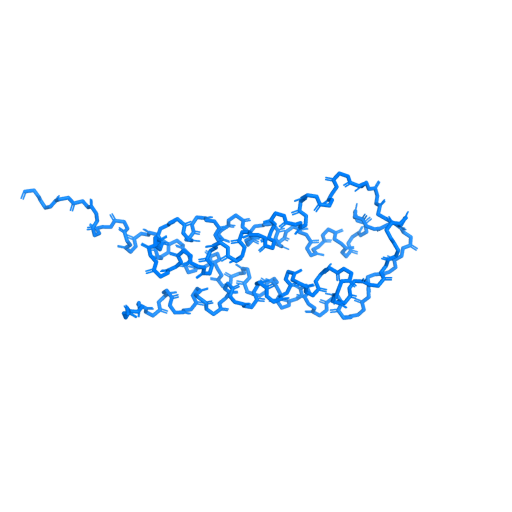36 C CA . GLY A 1 84 ? 0.488 7.771 -11.904 1.00 94.31 84 GLY A CA 1
ATOM 637 C C . GLY A 1 84 ? 1.485 6.815 -12.560 1.00 94.31 84 GLY A C 1
ATOM 638 O O . GLY A 1 84 ? 2.154 7.193 -13.524 1.00 94.31 84 GLY A O 1
ATOM 639 N N . ASP A 1 85 ? 1.553 5.569 -12.092 1.00 94.25 85 ASP A N 1
ATOM 640 C CA . ASP A 1 85 ? 2.407 4.547 -12.691 1.00 94.25 85 ASP A CA 1
ATOM 641 C C . ASP A 1 85 ? 1.880 4.102 -14.061 1.00 94.25 85 ASP A C 1
ATOM 643 O O . ASP A 1 85 ? 2.630 4.075 -15.042 1.00 94.25 85 ASP A O 1
ATOM 647 N N . GLN A 1 86 ? 0.564 3.882 -14.171 1.00 94.50 86 GLN A N 1
ATOM 648 C CA . GLN A 1 86 ? -0.101 3.597 -15.449 1.00 94.50 86 GLN A CA 1
ATOM 649 C C . GLN A 1 86 ? 0.081 4.735 -16.470 1.00 94.50 86 GLN A C 1
ATOM 651 O O . GLN A 1 86 ? 0.207 4.487 -17.669 1.00 94.50 86 GLN A O 1
ATOM 656 N N . ALA A 1 87 ? 0.176 5.984 -16.004 1.00 94.94 87 ALA A N 1
ATOM 657 C CA . ALA A 1 87 ? 0.482 7.156 -16.824 1.00 94.94 87 ALA A CA 1
ATOM 658 C C . ALA A 1 87 ? 1.989 7.362 -17.099 1.00 94.94 87 ALA A C 1
ATOM 660 O O . ALA A 1 87 ? 2.367 8.374 -17.693 1.00 94.94 87 ALA A O 1
ATOM 661 N N . GLN A 1 88 ? 2.860 6.433 -16.679 1.00 92.88 88 GLN A N 1
ATOM 662 C CA . GLN A 1 88 ? 4.318 6.494 -16.869 1.00 92.88 88 GLN A CA 1
ATOM 663 C C . GLN A 1 88 ? 4.958 7.748 -16.237 1.00 92.88 88 GLN A C 1
ATOM 665 O O . GLN A 1 88 ? 5.960 8.295 -16.720 1.00 92.88 88 GLN A O 1
ATOM 670 N N . PHE A 1 89 ? 4.378 8.242 -15.136 1.00 94.19 89 PHE A N 1
ATOM 671 C CA . PHE A 1 89 ? 4.939 9.369 -14.388 1.00 94.19 89 PHE A CA 1
ATOM 672 C C . PHE A 1 89 ? 6.159 8.975 -13.560 1.00 94.19 89 PHE A C 1
ATOM 674 O O . PHE A 1 89 ? 7.024 9.822 -13.333 1.00 94.19 89 PHE A O 1
ATOM 681 N N . PHE A 1 90 ? 6.260 7.709 -13.152 1.00 93.44 90 PHE A N 1
ATOM 682 C CA . PHE A 1 90 ? 7.344 7.236 -12.293 1.00 93.44 90 PHE A CA 1
ATOM 683 C C . PHE A 1 90 ? 8.399 6.433 -13.038 1.00 93.44 90 PHE A C 1
ATOM 685 O O . PHE A 1 90 ? 9.583 6.664 -12.816 1.00 93.44 90 PHE A O 1
ATOM 692 N N . PHE A 1 91 ? 7.992 5.550 -13.947 1.00 93.44 91 PHE A N 1
ATOM 693 C CA . PHE A 1 91 ? 8.892 4.772 -14.794 1.00 93.44 91 PHE A CA 1
ATOM 694 C C . PHE A 1 91 ? 8.728 5.214 -16.248 1.00 93.44 91 PHE A C 1
ATOM 696 O O . PHE A 1 91 ? 7.605 5.350 -16.729 1.00 93.44 91 PHE A O 1
ATOM 703 N N . VAL A 1 92 ? 9.839 5.493 -16.932 1.00 92.88 92 VAL A N 1
ATOM 704 C CA . VAL A 1 92 ? 9.838 6.078 -18.280 1.00 92.88 92 VAL A CA 1
ATOM 705 C C . VAL A 1 92 ? 10.301 5.051 -19.302 1.00 92.88 92 VAL A C 1
ATOM 707 O O . VAL A 1 92 ? 11.380 4.476 -19.174 1.00 92.88 92 VAL A O 1
ATOM 710 N N . GLY A 1 93 ? 9.499 4.863 -20.351 1.00 90.56 93 GLY A N 1
ATOM 711 C CA . GLY A 1 93 ? 9.861 4.017 -21.491 1.00 90.56 93 GLY A CA 1
ATOM 712 C C . GLY A 1 93 ? 9.781 2.517 -21.207 1.00 90.56 93 GLY A C 1
ATOM 713 O O . GLY A 1 93 ? 10.285 1.729 -22.004 1.00 90.56 93 GLY A O 1
ATOM 714 N N . VAL A 1 94 ? 9.150 2.116 -20.097 1.00 92.69 94 VAL A N 1
ATOM 715 C CA . VAL A 1 94 ? 8.976 0.711 -19.713 1.00 92.69 94 VAL A CA 1
ATOM 716 C C . VAL A 1 94 ? 7.538 0.489 -19.267 1.00 92.69 94 VAL A C 1
ATOM 718 O O . VAL A 1 94 ? 7.062 1.118 -18.322 1.00 92.69 94 VAL A O 1
ATOM 721 N N . GLN A 1 95 ? 6.849 -0.432 -19.938 1.00 92.56 95 GLN A N 1
ATOM 722 C CA . GLN A 1 95 ? 5.472 -0.782 -19.600 1.00 92.56 95 GLN A CA 1
ATOM 723 C C . GLN A 1 95 ? 5.364 -1.306 -18.166 1.00 92.56 95 GLN A C 1
ATOM 725 O O . GLN A 1 95 ? 6.269 -1.979 -17.667 1.00 92.56 95 GLN A O 1
ATOM 730 N N . VAL A 1 96 ? 4.234 -1.013 -17.520 1.00 95.31 96 VAL A N 1
ATOM 731 C CA . VAL A 1 96 ? 3.930 -1.557 -16.196 1.00 95.31 96 VAL A CA 1
ATOM 732 C C . VAL A 1 96 ? 3.758 -3.079 -16.317 1.00 95.31 96 VAL A C 1
ATOM 734 O O . VAL A 1 96 ? 2.958 -3.530 -17.143 1.00 95.31 96 VAL A O 1
ATOM 737 N N . PRO A 1 97 ? 4.500 -3.895 -15.544 1.00 95.06 97 PRO A N 1
ATOM 738 C CA . PRO A 1 97 ? 4.329 -5.342 -15.561 1.00 95.06 97 PRO A CA 1
ATOM 739 C C . PRO A 1 97 ? 2.896 -5.739 -15.187 1.00 95.06 97 PRO A C 1
ATOM 741 O O . PRO A 1 97 ? 2.321 -5.184 -14.255 1.00 95.06 97 PRO A O 1
ATOM 744 N N . VAL A 1 98 ? 2.335 -6.762 -15.841 1.00 95.12 98 VAL A N 1
ATOM 745 C CA . VAL A 1 98 ? 0.947 -7.212 -15.586 1.00 95.12 98 VAL A CA 1
ATOM 746 C C . VAL A 1 98 ? 0.715 -7.555 -14.109 1.00 95.12 98 VAL A C 1
ATOM 748 O O . VAL A 1 98 ? -0.338 -7.240 -13.556 1.00 95.12 98 VAL A O 1
ATOM 751 N N . GLY A 1 99 ? 1.710 -8.159 -13.449 1.00 95.12 99 GLY A N 1
ATOM 752 C CA . GLY A 1 99 ? 1.652 -8.446 -12.014 1.00 95.12 99 GLY A CA 1
ATOM 753 C C . GLY A 1 99 ? 1.530 -7.182 -11.157 1.00 95.12 99 GLY A C 1
ATOM 754 O O . GLY A 1 99 ? 0.759 -7.176 -10.200 1.00 95.12 99 GLY A O 1
ATOM 755 N N . ILE A 1 100 ? 2.219 -6.101 -11.538 1.00 96.31 100 ILE A N 1
ATOM 756 C CA . ILE A 1 100 ? 2.108 -4.796 -10.879 1.00 96.31 100 ILE A CA 1
ATOM 757 C C . ILE A 1 100 ? 0.724 -4.201 -11.129 1.00 96.31 100 ILE A C 1
ATOM 759 O O . ILE A 1 100 ? 0.071 -3.835 -10.162 1.00 96.31 100 ILE A O 1
ATOM 763 N N . THR A 1 101 ? 0.205 -4.217 -12.360 1.00 96.75 101 THR A N 1
ATOM 764 C CA . THR A 1 101 ? -1.153 -3.719 -12.651 1.00 96.75 101 THR A CA 1
ATOM 765 C C . THR A 1 10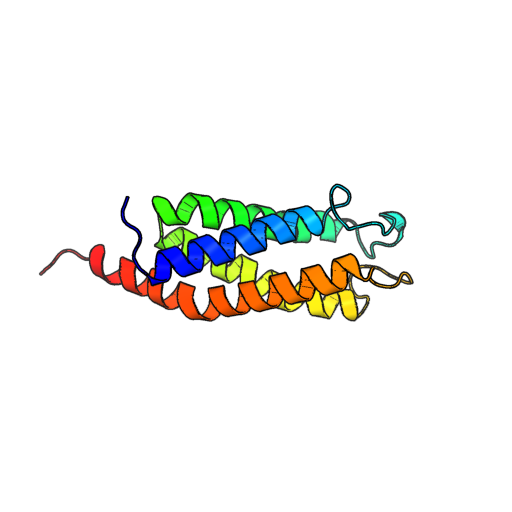1 ? -2.232 -4.422 -11.822 1.00 96.75 101 THR A C 1
ATOM 767 O O . THR A 1 101 ? -3.135 -3.779 -11.290 1.00 96.75 101 THR A O 1
ATOM 770 N N . ILE A 1 102 ? -2.149 -5.747 -11.665 1.00 97.56 102 ILE A N 1
ATOM 771 C CA . ILE A 1 102 ? -3.080 -6.485 -10.798 1.00 97.56 102 ILE A CA 1
ATOM 772 C C . ILE A 1 102 ? -2.916 -6.037 -9.339 1.00 97.56 102 ILE A C 1
ATOM 774 O O . ILE A 1 102 ? -3.911 -5.778 -8.660 1.00 97.56 102 ILE A O 1
ATOM 778 N N . ASN A 1 103 ? -1.674 -5.918 -8.865 1.00 97.25 103 ASN A N 1
ATOM 779 C CA . ASN A 1 103 ? -1.373 -5.478 -7.505 1.00 97.25 103 ASN A CA 1
ATOM 780 C C . ASN A 1 103 ? -1.887 -4.051 -7.229 1.00 97.25 103 ASN A C 1
ATOM 782 O O . ASN A 1 103 ? -2.438 -3.794 -6.163 1.00 97.25 103 ASN A O 1
ATOM 786 N N . GLU A 1 104 ? -1.792 -3.146 -8.205 1.00 96.94 104 GLU A N 1
ATOM 787 C CA . GLU A 1 104 ? -2.342 -1.786 -8.161 1.00 96.94 104 GLU A CA 1
ATOM 788 C C . GLU A 1 104 ? -3.856 -1.774 -8.014 1.00 96.94 104 GLU A C 1
ATOM 790 O O . GLU A 1 104 ? -4.381 -1.045 -7.177 1.00 96.94 104 GLU A O 1
ATOM 795 N N . ILE A 1 105 ? -4.570 -2.609 -8.772 1.00 97.81 105 ILE A N 1
ATOM 796 C CA . ILE A 1 105 ? -6.029 -2.720 -8.663 1.00 97.81 105 ILE A CA 1
ATOM 797 C C . ILE A 1 105 ? -6.423 -3.206 -7.263 1.00 97.81 105 ILE A C 1
ATOM 799 O O . ILE A 1 105 ? -7.330 -2.645 -6.645 1.00 97.81 105 ILE A O 1
ATOM 803 N N . VAL A 1 106 ? -5.730 -4.222 -6.738 1.00 98.25 106 VAL A N 1
ATOM 804 C CA . VAL A 1 106 ? -5.986 -4.749 -5.387 1.00 98.25 106 VAL A CA 1
ATOM 805 C C . VAL A 1 106 ? -5.716 -3.678 -4.325 1.00 98.25 106 VAL A C 1
ATOM 807 O O . VAL A 1 106 ? -6.566 -3.449 -3.459 1.00 98.25 106 VAL A O 1
ATOM 810 N N . ALA A 1 107 ? -4.583 -2.978 -4.420 1.00 97.38 107 ALA A N 1
ATOM 811 C CA . ALA A 1 107 ? -4.230 -1.887 -3.517 1.00 97.38 107 ALA A CA 1
ATOM 812 C C . ALA A 1 107 ? -5.237 -0.730 -3.593 1.00 97.38 107 ALA A C 1
ATOM 814 O O . ALA A 1 107 ? -5.619 -0.180 -2.559 1.00 97.38 107 ALA A O 1
ATOM 815 N N . LEU A 1 108 ? -5.732 -0.391 -4.787 1.00 97.50 108 LEU A N 1
ATOM 816 C CA . LEU A 1 108 ? -6.718 0.668 -4.989 1.00 97.50 108 LEU A CA 1
ATOM 817 C C . LEU A 1 108 ? -8.067 0.313 -4.351 1.00 97.50 108 LEU A C 1
ATOM 819 O O . LEU A 1 108 ? -8.654 1.136 -3.648 1.00 97.50 108 LEU A O 1
ATOM 823 N N . ILE A 1 109 ? -8.538 -0.926 -4.525 1.00 98.25 109 ILE A N 1
ATOM 824 C CA . ILE A 1 109 ? -9.763 -1.413 -3.872 1.00 98.25 109 ILE A CA 1
ATOM 825 C C . ILE A 1 109 ? -9.606 -1.359 -2.349 1.00 98.25 109 ILE A C 1
ATOM 827 O O . ILE A 1 109 ? -10.485 -0.840 -1.657 1.00 98.25 109 ILE A O 1
ATOM 831 N N . ALA A 1 110 ? -8.481 -1.846 -1.817 1.00 98.19 110 ALA A N 1
ATOM 832 C CA . ALA A 1 110 ? -8.205 -1.794 -0.384 1.00 98.19 110 ALA A CA 1
ATOM 833 C C . ALA A 1 110 ? -8.136 -0.346 0.135 1.00 98.19 110 ALA A C 1
ATOM 835 O O . ALA A 1 110 ? -8.699 -0.040 1.186 1.00 98.19 110 ALA A O 1
ATOM 836 N N . SER A 1 111 ? -7.546 0.565 -0.639 1.00 98.12 111 SER A N 1
ATOM 837 C CA . SER A 1 111 ? -7.474 1.995 -0.321 1.00 98.12 111 SER A CA 1
ATOM 838 C C . SER A 1 111 ? -8.860 2.631 -0.246 1.00 98.12 111 SER A C 1
ATOM 840 O O . SER A 1 111 ? -9.156 3.350 0.705 1.00 98.12 111 SER A O 1
ATOM 842 N N . ILE A 1 112 ? -9.760 2.313 -1.181 1.00 98.25 112 ILE A N 1
ATOM 843 C CA . ILE A 1 112 ? -11.156 2.769 -1.127 1.00 98.25 112 ILE A CA 1
ATOM 844 C C . ILE A 1 112 ? -11.839 2.256 0.147 1.00 98.25 112 ILE A C 1
ATOM 846 O O . ILE A 1 112 ? -12.502 3.028 0.841 1.00 98.25 112 ILE A O 1
ATOM 850 N N . VAL A 1 113 ? -11.642 0.983 0.509 1.00 98.38 113 VAL A N 1
ATOM 851 C CA . VAL A 1 113 ? -12.164 0.433 1.773 1.00 98.38 113 VAL A CA 1
ATOM 852 C C . VAL A 1 113 ? -11.628 1.225 2.969 1.00 98.38 113 VAL A C 1
ATOM 854 O O . VAL A 1 113 ? -12.404 1.622 3.839 1.00 98.38 113 VAL A O 1
ATOM 857 N N . VAL A 1 114 ? -10.331 1.526 3.012 1.00 98.44 114 VAL A N 1
ATOM 858 C CA . VAL A 1 114 ? -9.758 2.348 4.084 1.00 98.44 114 VAL A CA 1
ATOM 859 C C . VAL A 1 114 ? -10.409 3.728 4.135 1.00 98.44 114 VAL A C 1
ATOM 861 O O . VAL A 1 114 ? -10.856 4.140 5.205 1.00 98.44 114 VAL A O 1
ATOM 864 N N . LEU A 1 115 ? -10.540 4.420 3.004 1.00 98.19 115 LEU A N 1
ATOM 865 C CA . LEU A 1 115 ? -11.129 5.762 2.950 1.00 98.19 115 LEU A CA 1
ATOM 866 C C . LEU A 1 115 ? -12.596 5.791 3.403 1.00 98.19 115 LEU A C 1
ATOM 868 O O . LEU A 1 115 ? -13.033 6.778 3.995 1.00 98.19 115 LEU A O 1
ATOM 872 N N . LEU A 1 116 ? -13.345 4.705 3.198 1.00 97.81 116 LEU A N 1
ATOM 873 C CA . LEU A 1 116 ? -14.731 4.586 3.658 1.00 97.81 116 LEU A CA 1
ATOM 874 C C . LEU A 1 116 ? -14.838 4.294 5.165 1.00 97.81 116 LEU A C 1
ATOM 876 O O . LEU A 1 116 ? -15.708 4.846 5.843 1.00 97.81 116 LEU A O 1
ATOM 880 N N . PHE A 1 117 ? -13.968 3.440 5.714 1.00 97.88 117 PHE A N 1
ATOM 881 C CA . PHE A 1 117 ? -14.107 2.932 7.088 1.00 97.88 117 PHE A CA 1
ATOM 882 C C . PHE A 1 117 ? -13.221 3.644 8.123 1.00 97.88 117 PHE A C 1
ATOM 884 O O . PHE A 1 117 ? -13.598 3.727 9.298 1.00 97.88 117 PHE A O 1
ATOM 891 N N . ALA A 1 118 ? -12.078 4.203 7.725 1.00 96.81 118 ALA A N 1
ATOM 892 C CA . ALA A 1 118 ? -11.157 4.897 8.626 1.00 96.81 118 ALA A CA 1
ATOM 893 C C . ALA A 1 118 ? -11.790 6.116 9.320 1.00 96.81 118 ALA A C 1
ATOM 895 O O . ALA A 1 118 ? -11.636 6.228 10.542 1.00 96.81 118 ALA A O 1
ATOM 896 N N . PRO A 1 119 ? -12.593 6.969 8.646 1.00 96.69 119 PRO A N 1
ATOM 897 C CA . PRO A 1 119 ? -13.307 8.051 9.323 1.00 96.69 119 PRO A CA 1
ATOM 898 C C . PRO A 1 119 ? -14.247 7.541 10.423 1.00 96.69 119 PRO A C 1
ATOM 900 O O . PRO A 1 119 ? -14.339 8.138 11.499 1.00 96.69 119 PRO A O 1
ATOM 903 N N . MET A 1 120 ? -14.906 6.399 10.199 1.00 95.31 120 MET A N 1
ATOM 904 C CA . MET A 1 120 ? -15.807 5.798 11.184 1.00 95.31 120 MET A CA 1
ATOM 905 C C . MET A 1 120 ? -15.047 5.299 12.416 1.00 95.31 120 MET A C 1
ATOM 907 O O . MET A 1 120 ? -15.485 5.539 13.539 1.00 95.31 120 MET A O 1
ATOM 911 N N . VAL A 1 121 ? -13.896 4.645 12.231 1.00 93.75 121 VAL A N 1
ATOM 912 C CA . VAL A 1 121 ? -13.043 4.181 13.342 1.00 93.75 121 VAL A CA 1
ATOM 913 C C . VAL A 1 121 ? -12.433 5.356 14.106 1.00 93.75 121 VAL A C 1
ATOM 915 O O . VAL A 1 121 ? -12.393 5.338 15.342 1.00 93.75 121 VAL A O 1
ATOM 918 N N . TYR A 1 122 ? -12.037 6.412 13.393 1.00 95.12 122 TYR A N 1
ATOM 919 C CA . TYR A 1 122 ? -11.544 7.645 13.994 1.00 95.12 122 TYR A CA 1
ATOM 920 C C . TYR A 1 122 ? -12.603 8.302 14.893 1.00 95.12 122 TYR A C 1
ATOM 922 O O . TYR A 1 122 ? -12.329 8.593 16.059 1.00 95.12 122 TYR A O 1
ATOM 930 N N . LEU A 1 123 ? -13.829 8.488 14.390 1.00 93.19 123 LEU A N 1
ATOM 931 C CA . LEU A 1 123 ? -14.948 9.076 15.140 1.00 93.19 123 LEU A CA 1
ATOM 932 C C . LEU A 1 123 ? -15.468 8.159 16.258 1.00 93.19 123 LEU A C 1
ATOM 934 O O . LEU A 1 123 ? -15.834 8.655 17.325 1.00 93.19 123 LEU A O 1
ATOM 938 N N . ALA A 1 124 ? -15.451 6.846 16.021 1.00 89.88 124 ALA A N 1
ATOM 939 C CA . ALA A 1 124 ? -15.624 5.754 16.978 1.00 89.88 124 ALA A CA 1
ATOM 940 C C . ALA A 1 124 ? -14.868 6.011 18.282 1.00 89.88 124 ALA A C 1
ATOM 942 O O . ALA A 1 124 ? -15.395 6.324 19.355 1.00 89.88 124 ALA A O 1
ATOM 943 N N . ASN A 1 125 ? -13.554 5.976 18.111 1.00 87.00 125 ASN A N 1
ATOM 944 C CA . ASN A 1 125 ? -12.600 6.140 19.185 1.00 87.00 125 ASN A CA 1
ATOM 945 C C . ASN A 1 125 ? -12.513 7.610 19.640 1.00 87.00 125 ASN A C 1
ATOM 947 O O . ASN A 1 125 ? -12.134 7.878 20.774 1.00 87.00 125 ASN A O 1
ATOM 951 N N . ARG A 1 126 ? -12.941 8.569 18.794 1.00 80.75 126 ARG A N 1
ATOM 952 C CA . ARG A 1 126 ? -13.455 9.940 19.061 1.00 80.75 126 ARG A CA 1
ATOM 953 C C . ARG A 1 126 ? -14.095 10.184 20.434 1.00 80.75 126 ARG A C 1
ATOM 955 O O . ARG A 1 126 ? -13.679 10.992 21.263 1.00 80.75 126 ARG A O 1
ATOM 962 N N . LYS A 1 127 ? -15.196 9.472 20.618 1.00 61.78 127 LYS A N 1
ATOM 963 C CA . LYS A 1 127 ? -16.149 9.726 21.697 1.00 61.78 127 LYS A CA 1
ATOM 964 C C . LYS A 1 127 ? -15.717 9.055 22.997 1.00 61.78 127 LYS A C 1
ATOM 966 O O . LYS A 1 127 ? -15.890 9.643 24.052 1.00 61.78 127 LYS A O 1
ATOM 971 N N . SER A 1 128 ? -15.040 7.910 22.902 1.00 60.41 128 SER A N 1
ATOM 972 C CA . SER A 1 128 ? -14.516 7.163 24.052 1.00 60.41 128 SER A CA 1
ATOM 973 C C . SER A 1 128 ? -13.449 7.906 24.869 1.00 60.41 128 SER A C 1
ATOM 975 O O . SER A 1 128 ? -13.159 7.482 25.981 1.00 60.41 128 SER A O 1
ATOM 977 N N . SER A 1 129 ? -12.827 8.966 24.336 1.00 56.94 129 SER A N 1
ATOM 978 C CA . SER A 1 129 ? -11.739 9.682 25.023 1.00 56.94 129 SER A CA 1
ATOM 979 C C . SER A 1 129 ? -12.149 11.029 25.624 1.00 56.94 129 SER A C 1
ATOM 981 O O . SER A 1 129 ? -11.270 11.764 26.071 1.00 56.94 129 SER A O 1
ATOM 983 N N . LYS A 1 130 ? -13.425 11.424 25.542 1.00 52.66 130 LYS A N 1
ATOM 984 C CA . LYS A 1 130 ? -13.908 12.624 26.237 1.00 52.66 130 LYS A CA 1
ATOM 985 C C . LYS A 1 130 ? -14.428 12.200 27.616 1.00 52.66 130 LYS A C 1
ATOM 987 O O . LYS A 1 130 ? -15.229 11.269 27.649 1.00 52.66 130 LYS A O 1
ATOM 992 N N . PRO A 1 131 ? -13.998 12.837 28.722 1.00 46.94 131 PRO A N 1
ATOM 993 C CA . PRO A 1 131 ? -14.622 12.597 30.017 1.00 46.94 131 PRO A CA 1
ATOM 994 C C . PRO A 1 131 ? -16.092 13.031 29.945 1.00 46.94 131 PRO A C 1
ATOM 996 O O . PRO A 1 131 ? -16.411 14.041 29.309 1.00 46.94 131 PRO A O 1
ATOM 999 N N . SER A 1 132 ? -16.980 12.227 30.530 1.00 47.00 132 SER A N 1
ATOM 1000 C CA . SER A 1 132 ? -18.382 12.591 30.751 1.00 47.00 132 SER A CA 1
ATOM 1001 C C . SER A 1 132 ? -18.439 13.879 31.589 1.00 47.00 132 SER A C 1
ATOM 1003 O O . SER A 1 132 ? -17.580 14.025 32.463 1.00 47.00 132 SER A O 1
ATOM 1005 N N . PRO A 1 133 ? -19.378 14.805 31.313 1.00 58.94 133 PRO A N 1
ATOM 1006 C CA . PRO A 1 133 ? -19.548 16.015 32.116 1.00 58.94 133 PRO A CA 1
ATOM 1007 C C . PRO A 1 133 ? -19.908 15.699 33.570 1.00 58.94 133 PRO A C 1
ATOM 1009 O O . PRO A 1 133 ? -20.542 14.642 33.805 1.00 58.94 133 PRO A O 1
#

Secondary structure (DSSP, 8-state):
----HHHHHHHHHHHHHHHHHHHTSTTTT--S-GGGBS-GGGHHHHHHHHHHHHHHHHHTTT-HHHHHHHHHHHHHHHHHHHHHHHTTSSBSSSPPPHHHHHHHHHHHHHHHHHHHHHHHHHHHHHHHTSPP-

pLDDT: mean 92.31, std 9.97, range [46.94, 98.44]

Foldseek 3Di:
DDADPLLVLLLVLLVLLLVLLCLCDPNHVPPDDPVQFPDPVCVVLSVLLNVLSVVLNVCSVPPVLVSLVSLLVSLVSLCCVLVCVCVCVTGPPDHDDPSNNVSSVSNNVSSVSSVVRSVVSNVVVVVVPDDDD